Protein AF-A0AAW9EE72-F1 (afdb_monomer_lite)

Structure (mmCIF, N/CA/C/O backbone):
data_AF-A0AAW9EE72-F1
#
_entry.id   AF-A0AAW9EE72-F1
#
loop_
_atom_site.group_PDB
_atom_site.id
_atom_site.type_symbol
_atom_site.label_atom_id
_atom_site.label_alt_id
_atom_site.label_comp_id
_atom_site.label_asym_id
_atom_site.label_entity_id
_atom_site.label_seq_id
_atom_site.pdbx_PDB_ins_code
_atom_site.Cartn_x
_atom_site.Cartn_y
_atom_site.Cartn_z
_atom_site.occupancy
_atom_site.B_iso_or_equiv
_atom_site.auth_seq_id
_atom_site.auth_comp_id
_atom_site.auth_asym_id
_atom_site.auth_atom_id
_atom_site.pdbx_PDB_model_num
ATOM 1 N N . SER A 1 1 ? -0.569 -0.073 -19.908 1.00 48.56 1 SER A N 1
ATOM 2 C CA . SER A 1 1 ? -0.163 -1.485 -20.030 1.00 48.56 1 SER A CA 1
A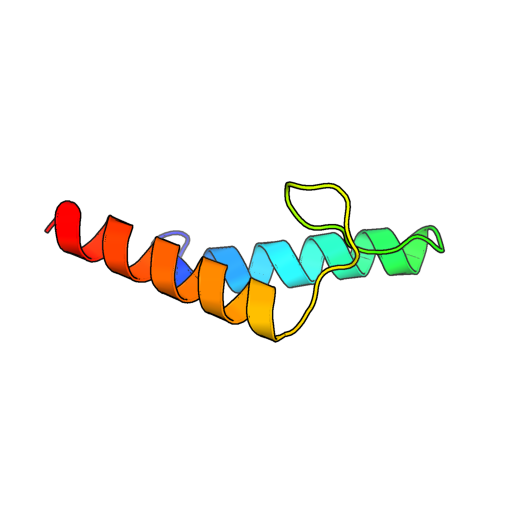TOM 3 C C . SER A 1 1 ? 0.151 -2.044 -18.665 1.00 48.56 1 SER A C 1
ATOM 5 O O . SER A 1 1 ? 0.830 -1.370 -17.907 1.00 48.56 1 SER A O 1
ATOM 7 N N . TYR A 1 2 ? -0.293 -3.268 -18.379 1.00 57.44 2 TYR A N 1
ATOM 8 C CA . TYR A 1 2 ? -0.038 -4.038 -17.148 1.00 57.44 2 TYR A CA 1
ATOM 9 C C . TYR A 1 2 ? 1.452 -4.385 -16.889 1.00 57.44 2 TYR A C 1
ATOM 11 O O . TYR A 1 2 ? 1.743 -5.307 -16.136 1.00 57.44 2 TYR A O 1
ATOM 19 N N . GLY A 1 3 ? 2.398 -3.661 -17.498 1.00 74.00 3 GLY A N 1
ATOM 20 C CA . GLY A 1 3 ? 3.836 -3.943 -17.453 1.00 74.00 3 GLY A CA 1
ATOM 21 C C . GLY A 1 3 ? 4.635 -3.104 -16.451 1.00 74.00 3 GLY A C 1
ATOM 22 O O . GLY A 1 3 ? 5.728 -3.514 -16.082 1.00 74.00 3 GLY A O 1
ATOM 23 N N . ASP A 1 4 ? 4.112 -1.967 -15.976 1.00 90.31 4 ASP A N 1
ATOM 24 C CA . ASP A 1 4 ? 4.780 -1.181 -14.930 1.00 90.31 4 ASP A CA 1
ATOM 25 C C . ASP A 1 4 ? 4.223 -1.558 -13.553 1.00 90.31 4 ASP A C 1
ATOM 27 O O . ASP A 1 4 ? 3.086 -1.228 -13.198 1.00 90.31 4 ASP A O 1
ATOM 31 N N . ALA A 1 5 ? 5.043 -2.240 -12.754 1.00 92.75 5 ALA A N 1
ATOM 32 C CA . ALA A 1 5 ? 4.673 -2.660 -11.409 1.00 92.75 5 ALA A CA 1
ATOM 33 C C . ALA A 1 5 ? 4.321 -1.478 -10.486 1.00 92.75 5 ALA A C 1
ATOM 35 O O . ALA A 1 5 ? 3.455 -1.624 -9.623 1.00 92.75 5 ALA A O 1
ATOM 36 N N . ASN A 1 6 ? 4.914 -0.293 -10.682 1.00 91.25 6 ASN A N 1
ATOM 37 C CA . ASN A 1 6 ? 4.559 0.898 -9.905 1.00 91.25 6 ASN A CA 1
ATOM 38 C C . ASN A 1 6 ? 3.161 1.402 -10.270 1.00 91.25 6 ASN A C 1
ATOM 40 O O . ASN A 1 6 ? 2.386 1.7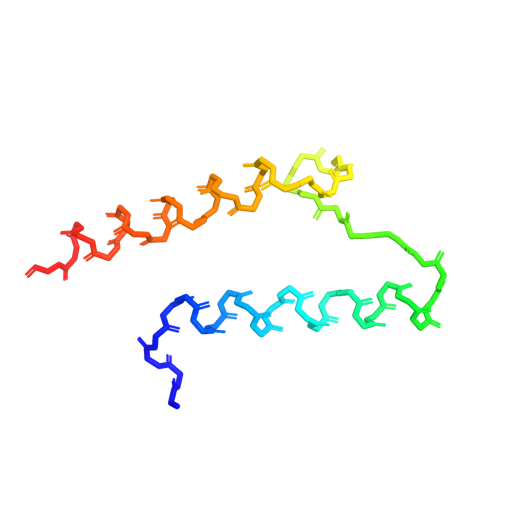86 -9.389 1.00 91.25 6 ASN A O 1
ATOM 44 N N . GLN A 1 7 ? 2.814 1.371 -11.559 1.00 94.00 7 GLN A N 1
ATOM 45 C CA . GLN A 1 7 ? 1.474 1.721 -12.019 1.00 94.00 7 GLN A CA 1
ATOM 46 C C . GLN A 1 7 ? 0.438 0.716 -11.502 1.00 94.00 7 GLN A C 1
ATOM 48 O O . GLN A 1 7 ? -0.600 1.127 -10.982 1.00 94.00 7 GLN A O 1
ATOM 53 N N . ASN A 1 8 ? 0.740 -0.584 -11.569 1.00 95.19 8 ASN A N 1
ATOM 54 C CA . ASN A 1 8 ? -0.123 -1.638 -11.030 1.00 95.19 8 ASN A CA 1
ATOM 55 C C . ASN A 1 8 ? -0.338 -1.470 -9.518 1.00 95.19 8 ASN A C 1
ATOM 57 O O . ASN A 1 8 ? -1.465 -1.569 -9.037 1.00 95.19 8 ASN A O 1
ATOM 61 N N . PHE A 1 9 ? 0.717 -1.140 -8.768 1.00 96.44 9 PHE A N 1
ATOM 62 C CA . PHE A 1 9 ? 0.616 -0.876 -7.335 1.00 96.44 9 PHE A CA 1
ATOM 63 C C . PHE A 1 9 ? -0.256 0.350 -7.029 1.00 96.44 9 PHE A C 1
ATOM 65 O O . PHE A 1 9 ? -1.102 0.300 -6.137 1.00 96.44 9 PHE A O 1
ATOM 72 N N . LYS A 1 10 ? -0.129 1.433 -7.807 1.00 95.75 10 LYS A N 1
ATOM 73 C CA . LYS A 1 10 ? -1.010 2.603 -7.680 1.00 95.75 10 LYS A CA 1
ATOM 74 C C . LYS A 1 10 ? -2.477 2.241 -7.935 1.00 95.75 10 LYS A C 1
ATOM 76 O O . LYS A 1 10 ? -3.337 2.651 -7.158 1.00 95.75 10 LYS A O 1
ATOM 81 N N . LEU A 1 11 ? -2.754 1.461 -8.981 1.00 96.88 11 LEU A N 1
ATOM 82 C CA . LEU A 1 11 ? -4.108 0.995 -9.300 1.00 96.88 11 LEU A CA 1
ATOM 83 C C . LEU A 1 11 ? -4.687 0.130 -8.175 1.00 96.88 11 LEU A C 1
ATOM 85 O O . LEU A 1 11 ? -5.834 0.331 -7.782 1.00 96.88 11 LEU A O 1
ATOM 89 N N . MET A 1 12 ? -3.886 -0.775 -7.610 1.00 97.00 12 MET A N 1
ATOM 90 C CA . MET A 1 12 ? -4.278 -1.593 -6.462 1.00 97.00 12 MET A CA 1
ATOM 91 C C . MET A 1 12 ? -4.672 -0.727 -5.258 1.00 97.00 12 MET A C 1
ATOM 93 O O . MET A 1 12 ? -5.737 -0.938 -4.681 1.00 97.00 12 MET A O 1
ATOM 97 N N . LEU A 1 13 ? -3.856 0.274 -4.903 1.00 97.62 13 LEU A N 1
ATOM 98 C CA . LEU A 1 13 ? -4.162 1.184 -3.793 1.00 97.62 13 LEU A CA 1
ATOM 99 C C . LEU A 1 13 ? -5.454 1.974 -4.035 1.00 97.62 13 LEU A C 1
ATOM 101 O O . LEU A 1 13 ? -6.272 2.108 -3.127 1.00 97.62 13 LEU A O 1
ATOM 105 N N . GLN A 1 14 ? -5.662 2.469 -5.258 1.00 97.88 14 GLN A N 1
ATOM 106 C CA . GLN A 1 14 ? -6.884 3.188 -5.624 1.00 97.88 14 GLN A CA 1
ATOM 107 C C . GLN A 1 14 ? -8.123 2.292 -5.528 1.00 97.88 14 GLN A C 1
ATOM 109 O O . GLN A 1 14 ? -9.146 2.723 -4.998 1.00 97.88 14 GLN A O 1
ATOM 114 N N . ALA A 1 15 ? -8.029 1.046 -5.996 1.00 98.31 15 ALA A N 1
ATOM 115 C CA . ALA A 1 15 ? -9.118 0.081 -5.909 1.00 98.31 15 ALA A CA 1
ATOM 116 C C . ALA A 1 15 ? -9.447 -0.282 -4.450 1.00 98.31 15 ALA A C 1
ATOM 118 O O . ALA A 1 15 ? -10.612 -0.242 -4.058 1.00 98.31 15 ALA A O 1
ATOM 119 N N . ALA A 1 16 ? -8.431 -0.566 -3.628 1.00 98.25 16 ALA A N 1
ATOM 120 C CA . ALA A 1 16 ? -8.612 -0.877 -2.210 1.00 98.25 16 ALA A CA 1
ATOM 121 C C . ALA A 1 16 ? -9.257 0.289 -1.449 1.00 98.25 16 ALA A C 1
ATOM 123 O O . ALA A 1 16 ? -10.212 0.090 -0.698 1.00 98.25 16 ALA A O 1
ATOM 124 N N . GLN A 1 17 ? -8.782 1.515 -1.690 1.00 97.81 17 GLN A N 1
ATOM 125 C CA . GLN A 1 17 ? -9.351 2.708 -1.072 1.00 97.81 17 GLN A CA 1
ATOM 126 C C . GLN A 1 17 ? -10.795 2.943 -1.514 1.00 97.81 17 GLN A C 1
ATOM 128 O O . GLN A 1 17 ? -11.622 3.318 -0.687 1.00 97.81 17 GLN A O 1
ATOM 133 N N . ARG A 1 18 ? -11.114 2.695 -2.791 1.00 98.50 18 ARG A N 1
ATOM 134 C CA . ARG A 1 18 ? -12.480 2.833 -3.298 1.00 98.50 18 ARG A CA 1
ATOM 135 C C . ARG A 1 18 ? -13.439 1.888 -2.580 1.00 98.50 18 ARG A C 1
ATOM 137 O O . ARG A 1 18 ? -14.452 2.346 -2.069 1.00 98.50 18 ARG A O 1
ATOM 144 N N . ILE A 1 19 ? -13.082 0.608 -2.481 1.00 98.44 19 ILE A N 1
ATOM 145 C CA . ILE A 1 19 ? -13.891 -0.386 -1.765 1.00 98.44 19 ILE A CA 1
ATOM 146 C C . ILE A 1 19 ? -14.061 0.023 -0.299 1.00 98.44 19 ILE A C 1
ATOM 148 O O . ILE A 1 19 ? -15.181 0.031 0.199 1.00 98.44 19 ILE A O 1
ATOM 152 N N . ALA A 1 20 ? -12.972 0.402 0.380 1.00 98.38 20 ALA A N 1
ATOM 153 C CA . ALA A 1 20 ? -13.018 0.835 1.775 1.00 98.38 20 ALA A CA 1
ATOM 154 C C . ALA A 1 20 ? -13.965 2.029 1.972 1.00 98.38 20 ALA A C 1
ATOM 156 O O . ALA A 1 20 ? -14.792 2.010 2.878 1.00 98.38 20 ALA A O 1
ATOM 157 N N . SER A 1 21 ? -13.904 3.030 1.092 1.00 98.19 21 SER A N 1
ATOM 158 C CA . SER A 1 21 ? -14.809 4.180 1.127 1.00 98.19 21 SER A CA 1
ATOM 159 C C . SER A 1 21 ? -16.270 3.797 0.876 1.00 98.19 21 SER A C 1
ATOM 161 O O . SER A 1 21 ? -17.142 4.306 1.573 1.00 98.19 21 SER A O 1
ATOM 163 N N . ASP A 1 22 ? -16.538 2.882 -0.060 1.00 98.50 22 ASP A N 1
ATOM 164 C CA . ASP A 1 22 ? -17.902 2.466 -0.411 1.00 98.50 22 ASP A CA 1
ATOM 165 C C . ASP A 1 22 ? -18.585 1.667 0.723 1.00 98.50 22 ASP A C 1
ATOM 167 O O . ASP A 1 22 ? -19.807 1.712 0.855 1.00 98.50 22 ASP A O 1
ATOM 171 N N . VAL A 1 23 ? -17.815 0.968 1.569 1.00 97.75 23 VAL A N 1
ATOM 172 C CA . VAL A 1 23 ? -18.346 0.135 2.672 1.00 97.75 23 VAL A CA 1
ATOM 173 C C . VAL A 1 23 ? -18.134 0.726 4.072 1.00 97.75 23 VAL A C 1
ATOM 175 O O . VAL A 1 23 ? -18.468 0.080 5.063 1.00 97.75 23 VAL A O 1
ATOM 178 N N . GLY A 1 24 ? -17.553 1.925 4.180 1.00 97.75 24 GLY A N 1
ATOM 179 C CA . GLY A 1 24 ? -17.188 2.531 5.469 1.00 97.75 24 GLY A CA 1
ATOM 180 C C . GLY A 1 24 ? -16.048 1.809 6.205 1.00 97.75 24 GLY A C 1
ATOM 181 O O . GLY A 1 24 ? -15.951 1.880 7.428 1.00 97.75 24 GLY A O 1
ATOM 182 N N . GLY A 1 25 ? -15.204 1.084 5.471 1.00 97.62 25 GLY A N 1
ATOM 183 C CA . GLY A 1 25 ? -14.034 0.376 5.982 1.00 97.62 25 GLY A CA 1
ATOM 184 C C . GLY A 1 25 ? -12.742 1.197 5.924 1.00 97.62 25 GLY A C 1
ATOM 185 O O . GLY A 1 25 ? -12.718 2.368 5.547 1.00 97.62 25 GLY A O 1
ATOM 186 N N . VAL A 1 26 ? -11.631 0.543 6.265 1.00 97.81 26 VAL A N 1
ATOM 187 C CA . VAL A 1 26 ? -10.274 1.110 6.214 1.00 97.81 26 VAL A CA 1
ATOM 188 C C . VAL A 1 26 ? -9.335 0.179 5.453 1.00 97.81 26 VAL A C 1
ATOM 190 O O . VAL A 1 26 ? -9.513 -1.038 5.461 1.00 97.81 26 VAL A O 1
ATOM 193 N N . VAL A 1 27 ? -8.322 0.747 4.798 1.00 98.31 27 VAL A N 1
ATOM 194 C CA . VAL A 1 27 ? -7.292 -0.039 4.109 1.00 98.31 27 VAL A CA 1
ATOM 195 C C . VAL A 1 27 ? -6.235 -0.474 5.117 1.00 98.31 27 VAL A C 1
ATOM 197 O O . VAL A 1 27 ? -5.693 0.348 5.861 1.00 98.31 27 VAL A O 1
ATOM 200 N N . LEU A 1 28 ? -5.939 -1.771 5.120 1.00 98.38 28 LEU A N 1
ATOM 201 C CA . LEU A 1 28 ? -4.951 -2.376 6.001 1.00 98.38 28 LEU A CA 1
ATOM 202 C C . LEU A 1 28 ? -3.723 -2.853 5.221 1.00 98.38 28 LEU A C 1
ATOM 204 O O . LEU A 1 28 ? -3.807 -3.156 4.030 1.00 98.38 28 LEU A O 1
ATOM 208 N N . ASP A 1 29 ? -2.591 -2.919 5.912 1.00 97.94 29 ASP A N 1
ATOM 209 C CA . ASP A 1 29 ? -1.359 -3.538 5.435 1.00 97.94 29 ASP A CA 1
ATOM 210 C C . ASP A 1 29 ? -1.355 -5.069 5.657 1.00 97.94 29 ASP A C 1
ATOM 212 O O . ASP A 1 29 ? -2.338 -5.660 6.115 1.00 97.94 29 ASP A O 1
ATOM 216 N N . GLU A 1 30 ? -0.246 -5.739 5.331 1.00 96.94 30 GLU A N 1
ATOM 217 C CA . GLU A 1 30 ? -0.107 -7.195 5.463 1.00 96.94 30 GLU A CA 1
ATOM 218 C C . GLU A 1 30 ? -0.157 -7.696 6.915 1.00 96.94 30 GLU A C 1
ATOM 220 O O . GLU A 1 30 ? -0.430 -8.872 7.149 1.00 96.94 30 GLU A O 1
ATOM 225 N N . GLU A 1 31 ? 0.070 -6.815 7.892 1.00 98.00 31 GLU A N 1
ATOM 226 C CA . GLU A 1 31 ? -0.015 -7.108 9.326 1.00 98.00 31 GLU A CA 1
ATOM 227 C C . GLU A 1 31 ? -1.395 -6.761 9.906 1.00 98.00 31 GLU A C 1
ATOM 229 O O . GLU A 1 31 ? -1.592 -6.824 11.121 1.00 98.00 31 GLU A O 1
ATOM 234 N N . ARG A 1 32 ? -2.364 -6.409 9.049 1.00 97.25 32 ARG A N 1
ATOM 235 C CA . ARG A 1 32 ? -3.696 -5.912 9.426 1.00 97.25 32 ARG A CA 1
ATOM 236 C C . ARG A 1 32 ? -3.662 -4.608 10.233 1.00 97.25 32 ARG A C 1
ATOM 238 O O . ARG A 1 32 ? -4.594 -4.324 10.985 1.00 97.25 32 ARG A O 1
ATOM 245 N N . LYS A 1 33 ? -2.615 -3.797 10.073 1.00 98.06 33 LYS A N 1
ATOM 246 C CA . LYS A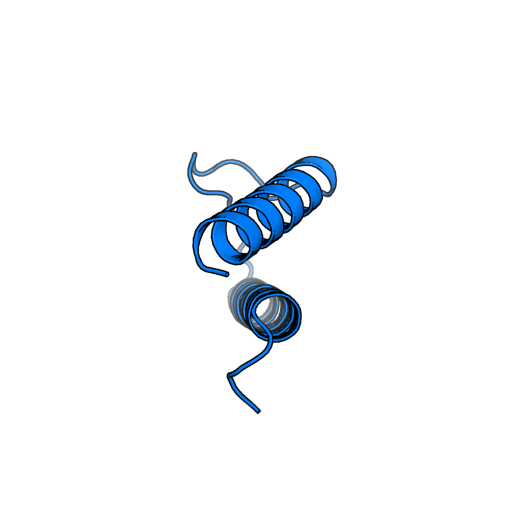 1 33 ? -2.533 -2.438 10.629 1.00 98.06 33 LYS A CA 1
ATOM 247 C C . LYS A 1 33 ? -3.028 -1.429 9.602 1.00 98.06 33 LYS A C 1
ATOM 249 O O . LYS A 1 33 ? -3.041 -1.717 8.411 1.00 98.06 33 LYS A O 1
ATOM 254 N N . LEU A 1 34 ? -3.428 -0.238 10.050 1.00 97.94 34 LEU A N 1
ATOM 255 C CA . LEU A 1 34 ? -3.795 0.847 9.137 1.00 97.94 34 LEU A CA 1
ATOM 256 C C . LEU A 1 34 ? -2.647 1.134 8.168 1.00 97.94 34 LEU A C 1
ATOM 258 O O . LEU A 1 34 ? -1.498 1.289 8.588 1.00 97.94 34 LEU A O 1
ATOM 262 N N . LEU A 1 35 ? -2.966 1.225 6.879 1.00 98.25 35 LEU A N 1
ATOM 263 C CA . LEU A 1 35 ? -1.970 1.537 5.867 1.00 98.25 35 LEU A CA 1
ATOM 264 C C . LEU A 1 35 ? -1.434 2.963 6.072 1.00 98.25 35 LEU A C 1
ATOM 266 O O . LEU A 1 35 ? -2.195 3.929 6.082 1.00 98.25 35 LEU A O 1
ATOM 270 N N . THR A 1 36 ? -0.113 3.100 6.202 1.00 97.94 36 THR A N 1
ATOM 271 C CA . THR A 1 36 ? 0.561 4.391 6.411 1.00 97.94 36 THR A CA 1
ATOM 272 C C . THR A 1 36 ? 1.387 4.814 5.192 1.00 97.94 36 THR A C 1
ATOM 274 O O . THR A 1 36 ? 1.813 3.959 4.406 1.00 97.94 36 THR A O 1
ATOM 277 N N . PRO A 1 37 ? 1.704 6.116 5.040 1.00 97.50 37 PRO A N 1
ATOM 278 C CA . PRO A 1 37 ? 2.618 6.581 3.998 1.00 97.50 37 PRO A CA 1
ATOM 279 C C . PRO A 1 37 ? 3.984 5.881 4.043 1.00 97.50 37 PRO A C 1
ATOM 281 O O . PRO A 1 37 ? 4.512 5.494 3.004 1.00 97.50 37 PRO A O 1
ATOM 284 N N . GLN A 1 38 ? 4.531 5.640 5.241 1.00 97.88 38 GLN A N 1
ATOM 285 C CA . GLN A 1 38 ? 5.808 4.937 5.400 1.00 97.88 38 GLN A CA 1
ATOM 286 C C . GLN A 1 38 ? 5.731 3.497 4.870 1.00 97.88 38 GLN A C 1
ATOM 288 O O . GLN A 1 38 ? 6.663 3.024 4.217 1.00 97.88 38 GLN A O 1
ATOM 293 N N . LYS A 1 39 ? 4.609 2.801 5.101 1.00 98.00 39 LYS A N 1
ATOM 294 C CA . LYS A 1 39 ? 4.399 1.438 4.598 1.00 98.00 39 LYS A CA 1
ATOM 295 C C . LYS A 1 39 ? 4.279 1.404 3.072 1.00 98.00 39 LYS A C 1
ATOM 297 O O . LYS A 1 39 ? 4.829 0.511 2.431 1.00 98.00 39 LYS A O 1
ATOM 302 N N . ILE A 1 40 ? 3.631 2.407 2.478 1.00 97.81 40 ILE A N 1
ATOM 303 C CA . ILE A 1 40 ? 3.547 2.563 1.019 1.00 97.81 40 ILE A CA 1
ATOM 304 C C . ILE A 1 40 ? 4.946 2.696 0.400 1.00 97.81 40 ILE A C 1
ATOM 306 O O . ILE A 1 40 ? 5.240 2.025 -0.591 1.00 97.81 40 ILE A O 1
ATOM 310 N N . GLU A 1 41 ? 5.831 3.500 0.993 1.00 97.94 41 GLU A N 1
ATOM 311 C CA . GLU A 1 41 ? 7.215 3.633 0.513 1.00 97.94 41 GLU A CA 1
ATOM 312 C C . GLU A 1 41 ? 8.020 2.332 0.662 1.00 97.94 41 GLU A C 1
ATOM 314 O O . GLU A 1 41 ? 8.811 1.981 -0.222 1.00 97.94 41 GLU A O 1
ATOM 319 N N . LEU A 1 42 ? 7.768 1.553 1.720 1.00 98.25 42 LEU A N 1
ATOM 320 C CA . LEU A 1 42 ? 8.355 0.221 1.871 1.00 98.25 42 LEU A CA 1
ATOM 321 C C . LEU A 1 42 ? 7.910 -0.725 0.745 1.00 98.25 42 LEU A C 1
ATOM 323 O O . LEU A 1 42 ? 8.741 -1.441 0.182 1.00 98.25 42 LEU A O 1
ATOM 327 N N . TYR A 1 43 ? 6.629 -0.720 0.370 1.00 98.06 43 TYR A N 1
ATOM 328 C CA . TYR A 1 43 ? 6.144 -1.531 -0.749 1.00 98.06 43 TYR A CA 1
ATOM 329 C C . TYR A 1 43 ? 6.749 -1.105 -2.087 1.00 98.06 43 TYR A C 1
ATOM 331 O O . TYR A 1 43 ? 7.206 -1.968 -2.834 1.00 98.06 43 TYR A O 1
ATOM 339 N N . LYS A 1 44 ? 6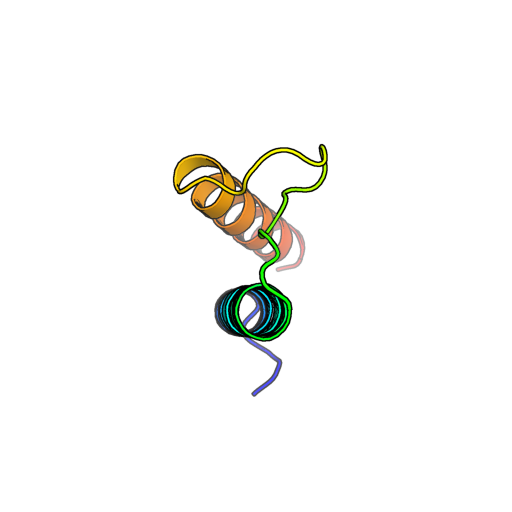.842 0.201 -2.371 1.00 96.62 44 LYS A N 1
ATOM 340 C CA . LYS A 1 44 ? 7.536 0.703 -3.572 1.00 96.62 44 LYS A CA 1
ATOM 341 C C . LYS A 1 44 ? 8.994 0.249 -3.618 1.00 96.62 44 LYS A C 1
ATOM 343 O O . LYS A 1 44 ? 9.480 -0.182 -4.661 1.00 96.62 44 LYS A O 1
ATOM 348 N N . SER A 1 45 ? 9.677 0.295 -2.476 1.00 97.38 45 SER A N 1
ATOM 349 C CA . SER A 1 45 ? 11.065 -0.162 -2.352 1.00 97.38 45 SER A CA 1
ATOM 350 C C . SER A 1 45 ? 11.195 -1.665 -2.616 1.00 97.38 45 SER A C 1
ATOM 352 O O . SER A 1 45 ? 12.121 -2.093 -3.303 1.00 97.38 45 SER A O 1
ATOM 354 N N . ARG A 1 46 ? 10.246 -2.472 -2.121 1.00 96.69 46 ARG A N 1
ATOM 355 C CA . ARG A 1 46 ? 10.175 -3.915 -2.404 1.00 96.69 46 ARG A CA 1
ATOM 356 C C . ARG A 1 46 ? 9.937 -4.189 -3.886 1.00 96.69 46 ARG A C 1
ATOM 358 O O . ARG A 1 46 ? 10.652 -5.007 -4.446 1.00 96.69 46 ARG A O 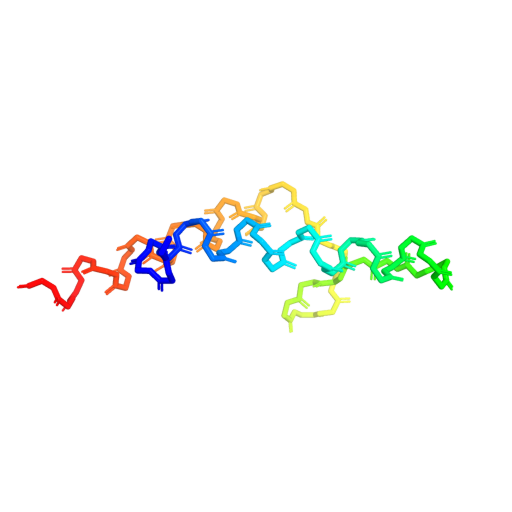1
ATOM 365 N N . ILE A 1 47 ? 8.995 -3.482 -4.514 1.00 95.00 47 ILE A N 1
ATOM 366 C CA . ILE A 1 47 ? 8.717 -3.593 -5.954 1.00 95.00 47 ILE A CA 1
ATOM 367 C C . ILE A 1 47 ? 9.986 -3.314 -6.759 1.00 95.00 47 ILE A C 1
ATOM 369 O O . ILE A 1 47 ? 10.364 -4.136 -7.588 1.00 95.00 47 ILE A O 1
ATOM 373 N N . ARG A 1 48 ? 10.680 -2.204 -6.472 1.00 94.94 48 ARG A N 1
ATOM 374 C CA . ARG A 1 48 ? 11.940 -1.857 -7.142 1.00 94.94 48 ARG A CA 1
ATOM 375 C C . ARG A 1 48 ? 12.983 -2.960 -6.989 1.00 94.94 48 ARG A C 1
ATOM 377 O O . ARG A 1 48 ? 13.467 -3.465 -7.990 1.00 94.94 48 ARG A O 1
ATOM 384 N N . ARG A 1 49 ? 13.244 -3.400 -5.753 1.00 95.81 49 ARG A N 1
ATOM 385 C CA . ARG A 1 49 ? 14.195 -4.488 -5.480 1.00 95.81 49 ARG A CA 1
ATOM 386 C C . ARG A 1 49 ? 13.850 -5.758 -6.257 1.00 95.81 49 ARG A C 1
ATOM 388 O O . ARG A 1 49 ? 14.745 -6.413 -6.774 1.00 95.81 49 ARG A O 1
ATOM 395 N N . THR A 1 50 ? 12.573 -6.129 -6.318 1.00 94.75 50 THR A N 1
ATOM 396 C CA . THR A 1 50 ? 12.144 -7.308 -7.074 1.00 94.75 50 THR A CA 1
ATOM 397 C C . THR A 1 50 ? 12.409 -7.136 -8.564 1.00 94.75 5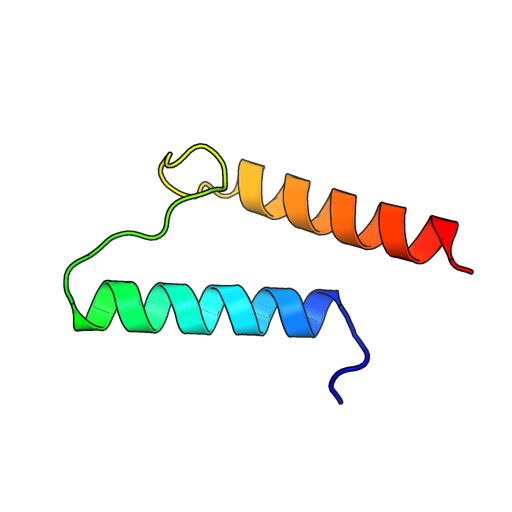0 THR A C 1
ATOM 399 O O . THR A 1 50 ? 12.909 -8.071 -9.173 1.00 94.75 50 THR A O 1
ATOM 402 N N . LEU A 1 51 ? 12.127 -5.969 -9.147 1.00 91.12 51 LEU A N 1
ATOM 403 C CA . LEU A 1 51 ? 12.416 -5.710 -10.559 1.00 91.12 51 LEU A CA 1
ATOM 404 C C . LEU A 1 51 ? 13.920 -5.728 -10.855 1.00 91.12 51 LEU A C 1
ATOM 406 O O . LEU A 1 51 ? 14.314 -6.302 -11.861 1.00 91.12 51 LEU A O 1
ATOM 410 N N . ASP A 1 52 ? 14.747 -5.160 -9.974 1.00 92.25 52 ASP A N 1
ATOM 411 C CA . ASP A 1 52 ? 16.207 -5.135 -10.137 1.00 92.25 52 ASP A CA 1
ATOM 412 C C . ASP A 1 52 ? 16.821 -6.548 -10.094 1.00 92.25 52 ASP A C 1
ATOM 414 O O . ASP A 1 52 ? 17.803 -6.814 -10.773 1.00 92.25 52 ASP A O 1
ATOM 418 N N . LEU A 1 53 ? 16.239 -7.472 -9.318 1.00 88.62 53 LEU A N 1
ATOM 419 C CA . LEU A 1 53 ? 16.698 -8.868 -9.225 1.00 88.62 53 LEU A CA 1
ATOM 420 C C . LEU A 1 53 ? 16.345 -9.731 -10.449 1.00 88.62 53 LEU A C 1
ATOM 422 O O . LEU A 1 53 ? 16.869 -10.835 -10.567 1.00 88.62 53 LEU A O 1
ATOM 426 N N . HIS A 1 54 ? 15.420 -9.277 -11.298 1.00 76.69 54 HIS A N 1
ATOM 427 C CA . HIS A 1 54 ? 14.920 -10.030 -12.457 1.00 76.69 54 HIS A CA 1
ATOM 428 C C . HIS A 1 54 ? 15.261 -9.353 -13.797 1.00 76.69 54 HIS A C 1
ATOM 430 O O . HIS A 1 54 ? 14.667 -9.702 -14.820 1.00 76.69 54 HIS A O 1
ATOM 436 N N . GLN A 1 55 ? 16.179 -8.382 -13.782 1.00 60.00 55 GLN A N 1
ATOM 437 C CA . GLN A 1 55 ? 16.857 -7.850 -14.971 1.00 60.00 55 GLN A CA 1
ATOM 438 C C . GLN A 1 55 ? 18.118 -8.661 -15.263 1.00 60.00 55 GLN A C 1
ATOM 440 O O . GLN A 1 55 ? 18.400 -8.853 -16.466 1.00 60.00 55 GLN A O 1
#

Organism: Klebsiella aerogenes (NCBI:txid548)

Radius of gyration: 12.68 Å; chains: 1; bounding box: 35×17×31 Å

pLDDT: mean 93.58, std 10.32, range [48.56, 98.5]

Foldseek 3Di:
DVPDPVVVLVVVVVVQVVVCVVVVHADADPVRHGDDPVVSVVVVVVSVVVVVVVD

Secondary structure (DSSP, 8-state):
-TT-HHHHHHHHHHHHHHHHHHHT---B-TTSSBP-HHHHHHHHHHHHHHHHTT-

Sequence (55 aa):
SYGDANQNFKLMLQAAQRIASDVGGVVLDEERKLLTPQKIELYKSRIRRTLDLHQ

InterPro domains:
  IPR007449 ZipA, C-terminal FtsZ-binding domain [PF04354] (2-46)
  IPR011919 Cell division protein ZipA [PTHR38685] (1-52)
  IPR036765 ZipA, C-terminal FtsZ-binding domain superfamily [G3DSA:3.30.1400.10] (1-52)
  IPR036765 ZipA, C-terminal FtsZ-binding domain superfamily [SSF64383] (2-50)